Protein AF-A0A3S4IUA1-F1 (afdb_monomer_lite)

Radius of gyration: 17.61 Å; chains: 1; bounding box: 38×29×57 Å

pLDDT: mean 86.96, std 16.69, range [44.41, 98.5]

Sequence (78 aa):
MGADRIETEAGIATFSGDHTVSVLTDILVTSLEALAKAGHADAACRQAGKACAALRASNPAQWRKLNALLHRLSRQAP

Secondary structure (DSSP, 8-state):
------SSHHHHHHHHHHHHHHHHHHHHHHHHHHHHHTT-HHHHHHHHHHHHHHHTTT-HHHHHHHHHHHHHHHTT--

Structure (mmCIF, N/CA/C/O backbone):
data_AF-A0A3S4IUA1-F1
#
_entry.id   AF-A0A3S4IUA1-F1
#
loop_
_atom_site.group_PDB
_atom_site.id
_atom_site.type_symbol
_atom_site.label_atom_id
_atom_site.label_alt_id
_atom_site.label_comp_id
_atom_site.label_asym_id
_atom_site.label_entity_id
_atom_site.label_seq_id
_atom_site.pdbx_PDB_ins_code
_atom_site.Cartn_x
_atom_site.Cartn_y
_atom_site.Cartn_z
_atom_site.occupancy
_atom_site.B_iso_or_equiv
_atom_site.auth_seq_id
_atom_site.auth_comp_id
_atom_site.auth_asym_id
_atom_site.auth_atom_id
_atom_site.pdbx_PDB_model_num
ATOM 1 N N . MET A 1 1 ? 26.393 -19.808 -43.919 1.00 44.41 1 MET A N 1
ATOM 2 C CA . MET A 1 1 ? 26.633 -19.990 -42.471 1.00 44.41 1 MET A CA 1
ATOM 3 C C . MET A 1 1 ? 26.556 -18.624 -41.811 1.00 44.41 1 MET A C 1
ATOM 5 O O . MET A 1 1 ? 27.285 -17.749 -42.254 1.00 44.41 1 MET A O 1
ATOM 9 N N . GLY A 1 2 ? 25.704 -18.452 -40.797 1.00 50.00 2 GLY A N 1
ATOM 10 C CA . GLY A 1 2 ? 25.820 -17.341 -39.844 1.00 50.00 2 GLY A CA 1
ATOM 11 C C . GLY A 1 2 ? 24.742 -16.260 -39.916 1.00 50.00 2 GLY A C 1
ATOM 12 O O . GLY A 1 2 ? 25.059 -15.110 -40.186 1.00 50.00 2 GLY A O 1
ATOM 13 N N . ALA A 1 3 ? 23.493 -16.616 -39.629 1.00 54.53 3 ALA A N 1
ATOM 14 C CA . ALA A 1 3 ? 22.499 -15.671 -39.127 1.00 54.53 3 ALA A CA 1
ATOM 15 C C . ALA A 1 3 ? 21.561 -16.445 -38.200 1.00 54.53 3 ALA A C 1
ATOM 17 O O . ALA A 1 3 ? 20.655 -17.098 -38.697 1.00 54.53 3 ALA A O 1
ATOM 18 N N . ASP A 1 4 ? 21.860 -16.470 -36.899 1.00 54.31 4 ASP A N 1
ATOM 19 C CA . ASP A 1 4 ? 20.867 -16.640 -35.830 1.00 54.31 4 ASP A CA 1
ATOM 20 C C . ASP A 1 4 ? 21.538 -16.479 -34.453 1.00 54.31 4 ASP A C 1
ATOM 22 O O . ASP A 1 4 ? 22.699 -16.858 -34.297 1.00 54.31 4 ASP A O 1
ATOM 26 N N . ARG A 1 5 ? 20.780 -16.005 -33.455 1.00 59.59 5 ARG A N 1
ATOM 27 C CA . ARG A 1 5 ? 21.146 -15.725 -32.045 1.00 59.59 5 ARG A CA 1
ATOM 28 C C . ARG A 1 5 ? 21.903 -14.419 -31.808 1.00 59.59 5 ARG A C 1
ATOM 30 O O . ARG A 1 5 ? 23.116 -14.411 -31.931 1.00 59.59 5 ARG A O 1
ATOM 37 N N . ILE A 1 6 ? 21.196 -13.366 -31.381 1.00 55.22 6 ILE A N 1
ATOM 38 C CA . ILE A 1 6 ? 21.226 -12.797 -30.010 1.00 55.22 6 ILE A CA 1
ATOM 39 C C . ILE A 1 6 ? 20.068 -11.764 -29.907 1.00 55.22 6 ILE A C 1
ATOM 41 O O . ILE A 1 6 ? 20.300 -10.580 -30.098 1.00 55.22 6 ILE A O 1
ATOM 45 N N . GLU A 1 7 ? 18.818 -12.159 -29.619 1.00 53.00 7 GLU A N 1
ATOM 46 C CA . GLU A 1 7 ? 17.756 -11.180 -29.243 1.00 53.00 7 GLU A CA 1
ATOM 47 C C . GLU A 1 7 ? 16.868 -11.631 -28.057 1.00 53.00 7 GLU A C 1
ATOM 49 O O . GLU A 1 7 ? 15.943 -10.932 -27.653 1.00 53.00 7 GLU A O 1
ATOM 54 N N . THR A 1 8 ? 17.141 -12.782 -27.432 1.00 56.28 8 THR A N 1
ATOM 55 C CA . THR A 1 8 ? 16.158 -13.457 -26.555 1.00 56.28 8 THR A CA 1
ATOM 56 C C . THR A 1 8 ? 16.304 -13.171 -25.050 1.00 56.28 8 THR A C 1
ATOM 58 O O . THR A 1 8 ? 15.391 -13.465 -24.284 1.00 56.28 8 THR A O 1
ATOM 61 N N . GLU A 1 9 ? 17.399 -12.573 -24.579 1.00 51.03 9 GLU A N 1
ATOM 62 C CA . GLU A 1 9 ? 17.674 -12.496 -23.129 1.00 51.03 9 GLU A CA 1
ATOM 63 C C . GLU A 1 9 ? 17.035 -11.280 -22.432 1.00 51.03 9 GLU A C 1
ATOM 65 O O . GLU A 1 9 ? 16.599 -11.379 -21.284 1.00 51.03 9 GLU A O 1
ATOM 70 N N . ALA A 1 10 ? 16.890 -10.149 -23.132 1.00 55.56 10 ALA A N 1
ATOM 71 C CA . ALA A 1 10 ? 16.334 -8.921 -22.554 1.00 55.56 10 ALA A CA 1
ATOM 72 C C . ALA A 1 10 ? 14.827 -9.027 -22.249 1.00 55.56 10 ALA A C 1
ATOM 74 O O . ALA A 1 10 ? 14.361 -8.500 -21.241 1.00 55.56 10 ALA A O 1
ATOM 75 N N . GLY A 1 11 ? 14.067 -9.754 -23.074 1.00 53.50 11 GLY A N 1
ATOM 76 C CA . GLY A 1 11 ? 12.629 -9.945 -22.864 1.00 53.50 11 GLY A CA 1
ATOM 77 C C . GLY A 1 11 ? 12.317 -10.783 -21.621 1.00 53.50 11 GLY A C 1
ATOM 78 O O . GLY A 1 11 ? 11.440 -10.433 -20.841 1.00 53.50 11 GLY A O 1
ATOM 79 N N . ILE A 1 12 ? 13.068 -11.856 -21.372 1.00 58.38 12 ILE A N 1
ATOM 80 C CA . ILE A 1 12 ? 12.765 -12.804 -20.286 1.00 58.38 12 ILE A CA 1
ATOM 81 C C . ILE A 1 12 ? 12.994 -12.160 -18.905 1.00 58.38 12 ILE A C 1
ATOM 83 O O . ILE A 1 12 ? 12.191 -12.348 -17.986 1.00 58.38 12 ILE A O 1
ATOM 87 N N . ALA A 1 13 ? 14.044 -11.344 -18.763 1.00 58.75 13 ALA A N 1
ATOM 88 C CA . ALA A 1 13 ? 14.363 -10.663 -17.508 1.0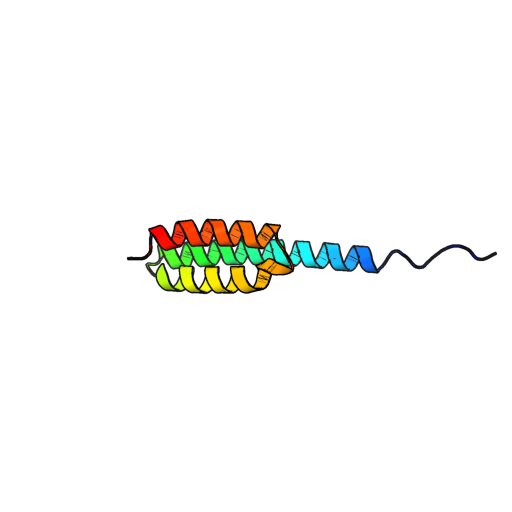0 58.75 13 ALA A CA 1
ATOM 89 C C . ALA A 1 13 ? 13.302 -9.618 -17.111 1.00 58.75 13 ALA A C 1
ATOM 91 O O . ALA A 1 13 ? 12.924 -9.535 -15.940 1.00 58.75 13 ALA A O 1
ATOM 92 N N . THR A 1 14 ? 12.768 -8.856 -18.074 1.00 60.28 14 THR A N 1
ATOM 93 C CA . THR A 1 14 ? 11.728 -7.849 -17.806 1.00 60.28 14 THR A CA 1
ATOM 94 C C . THR A 1 14 ? 10.400 -8.488 -17.386 1.00 60.28 14 THR A C 1
ATOM 96 O O . THR A 1 14 ? 9.787 -8.022 -16.426 1.00 60.28 14 THR A O 1
ATOM 99 N N . PHE A 1 15 ? 9.989 -9.594 -18.022 1.00 61.50 15 PHE A N 1
ATOM 100 C CA . PHE A 1 15 ? 8.776 -10.334 -17.638 1.00 61.50 15 PHE A CA 1
ATOM 101 C C . PHE A 1 15 ? 8.882 -10.945 -16.231 1.00 61.50 15 PHE A C 1
ATOM 103 O O . PHE A 1 15 ? 7.916 -10.917 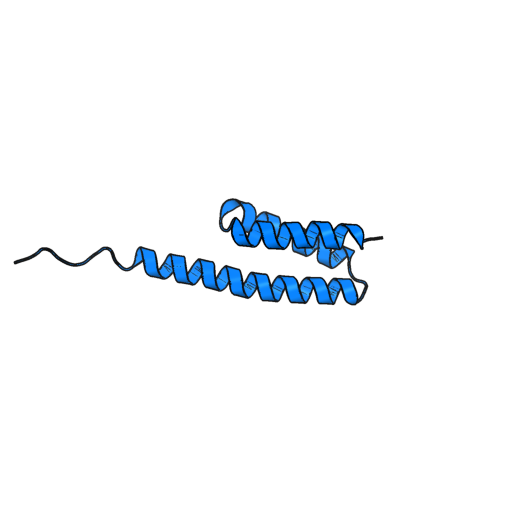-15.466 1.00 61.50 15 PHE A O 1
ATOM 110 N N . SER A 1 16 ? 10.064 -11.444 -15.850 1.00 70.56 16 SER A N 1
ATOM 111 C CA . SER A 1 16 ? 10.296 -11.967 -14.498 1.00 70.56 16 SER A CA 1
ATOM 112 C C . SER A 1 16 ? 10.270 -10.862 -13.432 1.00 70.56 16 SER A C 1
ATOM 114 O O . SER A 1 16 ? 9.796 -11.088 -12.314 1.00 70.56 16 SER A O 1
ATOM 116 N N . GLY A 1 17 ? 10.761 -9.665 -13.770 1.00 80.62 17 GLY A N 1
ATOM 117 C CA . GLY A 1 17 ? 10.759 -8.502 -12.884 1.00 80.62 17 GLY A CA 1
ATOM 118 C C . GLY A 1 17 ? 9.348 -8.005 -12.574 1.00 80.62 17 GLY A C 1
ATOM 119 O O . GLY A 1 17 ? 8.989 -7.892 -11.404 1.00 80.62 17 GLY A O 1
ATOM 120 N N . ASP A 1 18 ? 8.525 -7.781 -13.601 1.00 85.69 18 ASP A N 1
ATOM 121 C CA . ASP A 1 18 ? 7.156 -7.271 -13.428 1.00 85.69 18 ASP A CA 1
ATOM 122 C C . ASP A 1 18 ? 6.258 -8.279 -12.686 1.00 85.69 18 ASP A C 1
ATOM 124 O O . ASP A 1 18 ? 5.497 -7.911 -11.787 1.00 85.69 18 ASP A O 1
ATOM 128 N N . HIS A 1 19 ? 6.426 -9.583 -12.953 1.00 90.62 19 HIS A N 1
ATOM 129 C CA . HIS A 1 19 ? 5.736 -10.625 -12.190 1.00 90.62 19 HIS A CA 1
ATOM 130 C C . HIS A 1 19 ? 6.129 -10.614 -10.706 1.00 90.62 19 HIS A C 1
ATOM 132 O O . HIS A 1 19 ? 5.260 -10.640 -9.833 1.00 90.62 19 HIS A O 1
ATOM 138 N N . THR A 1 20 ? 7.428 -10.513 -10.405 1.00 94.69 20 THR A N 1
ATOM 139 C CA . THR A 1 20 ? 7.916 -10.436 -9.019 1.00 94.69 20 THR A CA 1
ATOM 140 C C . THR A 1 20 ? 7.362 -9.200 -8.310 1.00 94.69 20 THR A C 1
ATOM 142 O O . THR A 1 20 ? 6.869 -9.300 -7.185 1.00 94.69 20 THR A O 1
ATOM 145 N N . VAL A 1 21 ? 7.379 -8.037 -8.973 1.00 95.31 21 VAL A N 1
ATOM 146 C CA . VAL A 1 21 ? 6.809 -6.797 -8.426 1.00 95.31 21 VAL A CA 1
ATOM 147 C C . VAL A 1 21 ? 5.304 -6.948 -8.196 1.00 95.31 21 VAL A C 1
ATOM 149 O O . VAL A 1 21 ? 4.806 -6.480 -7.171 1.00 95.31 21 VAL A O 1
ATOM 152 N N . SER A 1 22 ? 4.578 -7.646 -9.073 1.00 95.56 22 SER A N 1
ATOM 153 C CA . SER A 1 22 ? 3.158 -7.956 -8.872 1.00 95.56 22 SER A CA 1
ATOM 154 C C . SER A 1 22 ? 2.918 -8.803 -7.623 1.00 95.56 22 SER A C 1
ATOM 156 O O . SER A 1 22 ? 2.110 -8.423 -6.779 1.00 95.56 22 SER A O 1
ATOM 158 N N . VAL A 1 23 ? 3.639 -9.915 -7.460 1.00 96.81 23 VAL A N 1
ATOM 159 C CA . VAL A 1 23 ? 3.472 -10.812 -6.301 1.00 96.81 23 VAL A CA 1
ATOM 160 C C . VAL A 1 23 ? 3.806 -10.090 -4.993 1.00 96.81 23 VAL A C 1
ATOM 162 O O . VAL A 1 23 ? 3.056 -10.175 -4.021 1.00 96.81 23 VAL A O 1
ATOM 165 N N . LEU A 1 24 ? 4.898 -9.321 -4.967 1.00 97.31 24 LEU A N 1
ATOM 166 C CA . LEU A 1 24 ? 5.266 -8.528 -3.792 1.00 97.31 24 LEU A CA 1
ATOM 167 C C . LEU A 1 24 ? 4.246 -7.421 -3.498 1.00 97.31 24 LEU A C 1
ATOM 169 O O . LEU A 1 24 ? 3.963 -7.148 -2.332 1.00 97.31 24 LEU A O 1
ATOM 173 N N . THR A 1 25 ? 3.659 -6.813 -4.533 1.00 98.00 25 THR A N 1
ATOM 174 C CA . THR A 1 25 ? 2.581 -5.828 -4.368 1.00 98.00 25 THR A CA 1
ATOM 175 C C . THR A 1 25 ? 1.354 -6.465 -3.719 1.00 98.00 25 THR A C 1
ATOM 177 O O . THR A 1 25 ? 0.758 -5.861 -2.830 1.00 98.00 25 THR A O 1
ATOM 180 N N . ASP A 1 26 ? 0.997 -7.692 -4.094 1.00 97.94 26 ASP A N 1
ATOM 181 C CA . ASP A 1 26 ? -0.152 -8.408 -3.527 1.00 97.94 26 ASP A CA 1
ATOM 182 C C . ASP A 1 26 ? 0.045 -8.749 -2.049 1.00 97.94 26 ASP A C 1
ATOM 184 O O . ASP A 1 26 ? -0.856 -8.541 -1.225 1.00 97.94 26 ASP A O 1
ATOM 188 N N . ILE A 1 27 ? 1.248 -9.208 -1.698 1.00 98.50 27 ILE A N 1
ATOM 189 C CA . ILE A 1 27 ? 1.641 -9.443 -0.306 1.0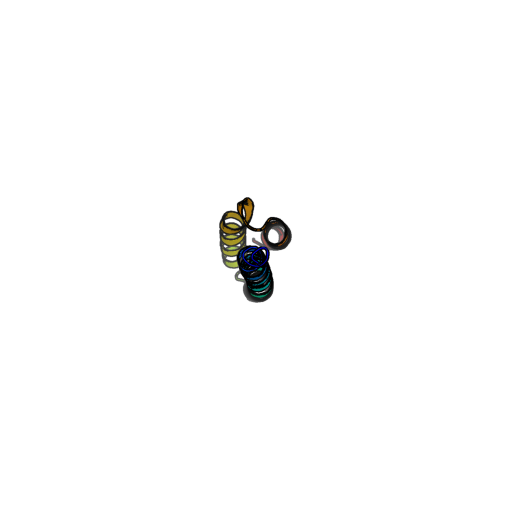0 98.50 27 ILE A CA 1
ATOM 190 C C . ILE A 1 27 ? 1.559 -8.131 0.476 1.00 98.50 27 ILE A C 1
ATOM 192 O O . ILE A 1 27 ? 0.915 -8.080 1.523 1.00 98.50 27 ILE A O 1
ATOM 196 N N . LEU A 1 28 ? 2.140 -7.052 -0.060 1.00 98.31 28 LEU A N 1
ATOM 197 C CA . LEU A 1 28 ? 2.129 -5.744 0.587 1.00 98.31 28 LEU A CA 1
ATOM 198 C C . LEU A 1 28 ? 0.702 -5.229 0.805 1.00 98.31 28 LEU A C 1
ATOM 200 O O . LEU A 1 28 ? 0.387 -4.766 1.897 1.00 98.31 28 LEU A O 1
ATOM 204 N N . VAL A 1 29 ? -0.181 -5.342 -0.190 1.00 98.38 29 VAL A N 1
ATOM 205 C CA . VAL A 1 29 ? -1.600 -4.969 -0.062 1.00 98.38 29 VAL A CA 1
ATOM 206 C C . VAL A 1 29 ? -2.252 -5.726 1.092 1.00 98.38 29 VAL A C 1
ATOM 208 O O . VAL A 1 29 ? -2.867 -5.103 1.957 1.00 98.38 29 VAL A O 1
ATOM 211 N N . THR A 1 30 ? -2.061 -7.044 1.149 1.00 98.44 30 THR A N 1
ATOM 212 C CA . THR A 1 30 ? -2.619 -7.894 2.210 1.00 98.44 30 THR A CA 1
ATOM 213 C C . THR A 1 30 ? -2.101 -7.476 3.590 1.00 98.44 30 THR A C 1
ATOM 215 O O . THR A 1 30 ? -2.877 -7.344 4.538 1.00 98.44 30 THR A O 1
ATOM 218 N N . SER A 1 31 ? -0.800 -7.198 3.710 1.00 98.50 31 SER A N 1
ATOM 219 C CA . SER A 1 31 ? -0.193 -6.732 4.961 1.00 98.50 31 SER A CA 1
ATOM 220 C C . SER A 1 31 ? -0.722 -5.365 5.401 1.00 98.50 31 SER A C 1
ATOM 222 O O . SER A 1 31 ? -1.000 -5.165 6.581 1.00 98.50 31 SER A O 1
ATOM 224 N N . LEU A 1 32 ? -0.894 -4.422 4.471 1.00 98.25 32 LEU A N 1
ATOM 225 C CA . LEU A 1 32 ? -1.407 -3.083 4.770 1.00 98.25 32 LEU A CA 1
ATOM 226 C C . LEU A 1 32 ? -2.882 -3.113 5.186 1.00 98.25 32 LEU A C 1
ATOM 228 O O . LEU A 1 32 ? -3.278 -2.387 6.097 1.00 98.25 32 LEU A O 1
ATOM 232 N N . GLU A 1 33 ? -3.690 -3.975 4.568 1.00 97.69 33 GLU A N 1
ATOM 233 C CA . GLU A 1 33 ? -5.067 -4.212 5.004 1.00 97.69 33 GLU A CA 1
ATOM 234 C C . GLU A 1 33 ? -5.129 -4.802 6.415 1.00 97.69 33 GLU A C 1
ATOM 236 O O . GLU A 1 33 ? -5.938 -4.355 7.228 1.00 97.69 33 GLU A O 1
ATOM 241 N N . ALA A 1 34 ? -4.284 -5.790 6.721 1.00 98.06 34 ALA A N 1
ATOM 242 C CA . ALA A 1 34 ? -4.212 -6.378 8.056 1.00 98.06 34 ALA A CA 1
ATOM 243 C C . ALA A 1 34 ? -3.796 -5.336 9.106 1.00 98.06 34 ALA A C 1
ATOM 245 O O . ALA A 1 34 ? -4.404 -5.258 10.172 1.00 98.06 34 ALA A O 1
ATOM 246 N N . LEU A 1 35 ? -2.821 -4.485 8.775 1.00 97.56 35 LEU A N 1
ATOM 247 C CA . LEU A 1 35 ? -2.360 -3.407 9.645 1.00 97.56 35 LEU A CA 1
ATOM 248 C C . LEU A 1 35 ? -3.476 -2.390 9.933 1.00 97.56 35 LEU A C 1
ATOM 250 O O . LEU A 1 35 ? -3.686 -2.007 11.082 1.00 97.56 35 LEU A O 1
ATOM 254 N N . ALA A 1 36 ? -4.236 -1.994 8.911 1.00 96.81 36 ALA A N 1
ATOM 255 C CA . ALA A 1 36 ? -5.377 -1.102 9.088 1.00 96.81 36 ALA A CA 1
ATOM 256 C C . ALA A 1 36 ? -6.481 -1.733 9.952 1.00 96.81 36 ALA A C 1
ATOM 258 O O . ALA A 1 36 ? -6.981 -1.086 10.869 1.00 96.81 36 ALA A O 1
ATOM 259 N N . LYS A 1 37 ? -6.805 -3.016 9.723 1.00 96.12 37 LYS A N 1
ATOM 260 C CA . LYS A 1 37 ? -7.772 -3.774 10.541 1.00 96.12 37 LYS A CA 1
ATOM 261 C C . LYS A 1 37 ? -7.338 -3.909 12.003 1.00 96.12 37 LYS A C 1
ATOM 263 O O . LYS A 1 37 ? -8.195 -3.974 12.876 1.00 96.12 37 LYS A O 1
ATOM 268 N N . ALA A 1 38 ? -6.035 -3.914 12.275 1.00 97.00 38 ALA A N 1
ATOM 269 C CA . ALA A 1 38 ? -5.477 -3.917 13.627 1.00 97.00 38 ALA A CA 1
ATOM 270 C C . ALA A 1 38 ? -5.513 -2.536 14.320 1.00 97.00 38 ALA A C 1
ATOM 272 O O . ALA A 1 38 ? -4.967 -2.388 15.408 1.00 97.00 38 ALA A O 1
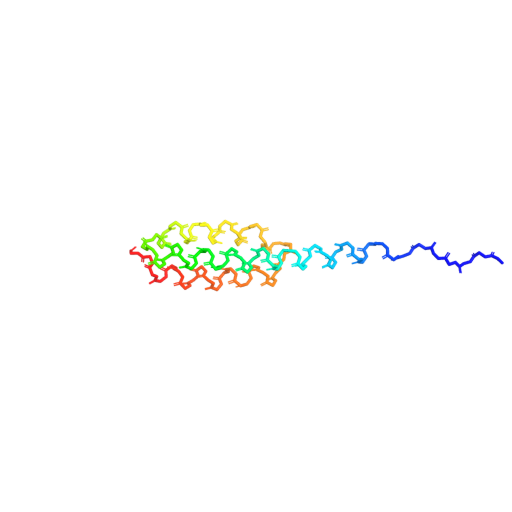ATOM 273 N N . GLY A 1 39 ? -6.128 -1.517 13.708 1.00 95.81 39 GLY A N 1
ATOM 274 C CA . GLY A 1 39 ? -6.218 -0.162 14.264 1.00 95.81 39 GLY A CA 1
ATOM 275 C C . GLY A 1 39 ? -5.048 0.752 13.892 1.00 95.81 39 GLY A C 1
ATOM 276 O O . GLY A 1 39 ? -4.985 1.887 14.353 1.00 95.81 39 GLY A O 1
ATOM 277 N N . HIS A 1 40 ? -4.133 0.308 13.026 1.00 97.00 40 HIS A N 1
ATOM 278 C CA . HIS A 1 40 ? -2.973 1.091 12.589 1.00 97.00 40 HIS A CA 1
ATOM 279 C C . HIS A 1 40 ? -3.172 1.694 11.185 1.00 97.00 40 HIS A C 1
ATOM 281 O O . HIS A 1 40 ? -2.275 1.647 10.335 1.00 97.00 40 HIS A O 1
ATOM 287 N N . ALA A 1 41 ? -4.352 2.269 10.926 1.00 95.50 41 ALA A N 1
ATOM 288 C CA . ALA A 1 41 ? -4.729 2.817 9.618 1.00 95.50 41 ALA A CA 1
ATOM 289 C C . ALA A 1 41 ? -3.766 3.913 9.118 1.00 95.50 41 ALA A C 1
ATOM 291 O O . ALA A 1 41 ? -3.369 3.890 7.953 1.00 95.50 41 ALA A O 1
ATOM 292 N N . ASP A 1 42 ? -3.300 4.811 9.992 1.00 95.75 42 ASP A N 1
ATOM 293 C CA . ASP A 1 42 ? -2.326 5.853 9.632 1.00 95.75 42 ASP A CA 1
ATOM 294 C C . ASP A 1 42 ? -0.989 5.286 9.152 1.00 95.75 42 ASP A C 1
ATOM 296 O O 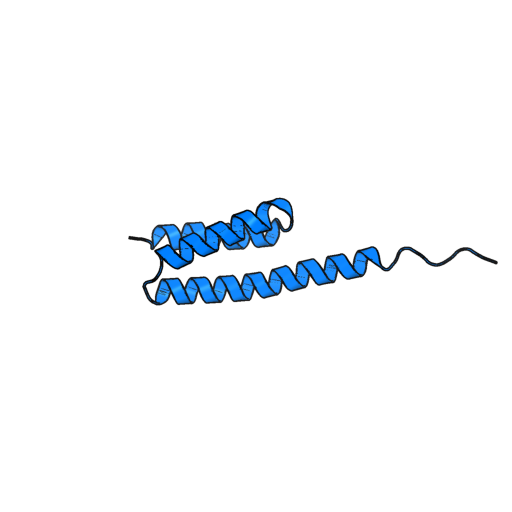. ASP A 1 42 ? -0.417 5.739 8.154 1.00 95.75 42 ASP A O 1
ATOM 300 N N . ALA A 1 43 ? -0.479 4.272 9.853 1.00 97.06 43 ALA A N 1
ATOM 301 C CA . ALA A 1 43 ? 0.762 3.608 9.476 1.00 97.06 43 ALA A CA 1
ATOM 302 C C . ALA A 1 43 ? 0.602 2.904 8.121 1.00 97.06 43 ALA A C 1
ATOM 304 O O . ALA A 1 43 ? 1.473 3.035 7.256 1.00 97.06 43 ALA A O 1
ATOM 305 N N . ALA A 1 44 ? -0.535 2.236 7.905 1.00 97.69 44 ALA A N 1
ATOM 306 C CA . ALA A 1 44 ? -0.861 1.602 6.633 1.00 97.69 44 ALA A CA 1
ATOM 307 C C . ALA A 1 44 ? -0.942 2.628 5.485 1.00 97.69 44 ALA A C 1
ATOM 309 O O . ALA A 1 44 ? -0.321 2.425 4.441 1.00 97.69 44 ALA A O 1
ATOM 310 N N . CYS A 1 45 ? -1.603 3.772 5.693 1.00 97.25 45 CYS A N 1
ATOM 311 C CA . CYS A 1 45 ? -1.650 4.879 4.732 1.00 97.25 45 CYS A CA 1
ATOM 312 C C . CYS A 1 45 ? -0.253 5.381 4.355 1.00 97.25 45 CYS A C 1
ATOM 314 O O . CYS A 1 45 ? 0.078 5.503 3.175 1.00 97.25 45 CYS A O 1
ATOM 316 N N . ARG A 1 46 ? 0.606 5.646 5.346 1.00 97.50 46 ARG A N 1
ATOM 317 C CA . ARG A 1 46 ? 1.965 6.151 5.093 1.00 97.50 46 ARG A CA 1
ATOM 318 C C . ARG A 1 46 ? 2.800 5.165 4.281 1.00 97.50 46 ARG A C 1
ATOM 320 O O . ARG A 1 46 ? 3.524 5.583 3.379 1.00 97.50 46 ARG A O 1
ATOM 327 N N . GLN A 1 47 ? 2.707 3.870 4.578 1.00 98.19 47 GLN A N 1
ATOM 328 C CA . GLN A 1 47 ? 3.436 2.841 3.833 1.00 98.19 47 GLN A CA 1
ATOM 329 C C . GLN A 1 47 ? 2.870 2.647 2.418 1.00 98.19 47 GLN A C 1
ATOM 331 O O . GLN A 1 47 ? 3.648 2.584 1.465 1.00 98.19 47 GLN A O 1
ATOM 336 N N . ALA A 1 48 ? 1.543 2.670 2.249 1.00 97.75 48 ALA A N 1
ATOM 337 C CA . ALA A 1 48 ? 0.904 2.656 0.932 1.00 97.75 48 ALA A CA 1
ATOM 338 C C . ALA A 1 48 ? 1.372 3.837 0.061 1.00 97.75 48 ALA A C 1
ATOM 340 O O . ALA A 1 48 ? 1.711 3.649 -1.107 1.00 97.75 48 ALA A O 1
ATOM 341 N N . GLY A 1 49 ? 1.476 5.039 0.639 1.00 97.56 49 GLY A N 1
ATOM 342 C CA . GLY A 1 49 ? 1.991 6.225 -0.051 1.00 97.56 49 GLY A CA 1
ATOM 343 C C . GLY A 1 49 ? 3.446 6.079 -0.512 1.00 97.56 49 GLY A C 1
ATOM 344 O O . GLY A 1 49 ? 3.766 6.408 -1.655 1.00 97.56 49 GLY A O 1
ATOM 345 N N . LYS A 1 50 ? 4.327 5.523 0.332 1.00 98.25 50 LYS A N 1
ATOM 346 C CA . LYS A 1 50 ? 5.727 5.241 -0.044 1.00 98.25 50 LYS A CA 1
ATOM 347 C C . LYS A 1 50 ? 5.816 4.248 -1.201 1.00 98.25 50 LYS A C 1
ATOM 349 O O . LYS A 1 50 ? 6.569 4.475 -2.146 1.00 98.25 50 LYS A O 1
ATOM 354 N N . ALA A 1 51 ? 5.021 3.182 -1.155 1.00 97.44 51 ALA A N 1
ATOM 355 C CA . ALA A 1 51 ? 4.983 2.187 -2.219 1.00 97.44 51 ALA A CA 1
ATOM 356 C C . ALA A 1 51 ? 4.452 2.783 -3.538 1.00 97.44 51 ALA A C 1
ATOM 358 O O . ALA A 1 51 ? 5.020 2.537 -4.602 1.00 97.44 51 ALA A O 1
ATOM 359 N N . CYS A 1 52 ? 3.441 3.660 -3.473 1.00 97.38 52 CYS A N 1
ATOM 360 C CA . CYS A 1 52 ? 2.984 4.422 -4.638 1.00 97.38 52 CYS A CA 1
ATOM 361 C C . CYS A 1 52 ? 4.113 5.274 -5.237 1.00 97.38 52 CYS A C 1
ATOM 363 O O . CYS A 1 52 ? 4.325 5.246 -6.448 1.00 97.38 52 CYS A O 1
ATOM 365 N N . ALA A 1 53 ? 4.863 6.007 -4.408 1.00 97.31 53 ALA A N 1
ATOM 366 C CA . ALA A 1 53 ? 5.972 6.833 -4.880 1.00 97.31 53 ALA A CA 1
ATOM 367 C C . ALA A 1 53 ? 7.063 6.005 -5.583 1.00 97.31 53 ALA A C 1
ATOM 369 O O . ALA A 1 53 ? 7.588 6.447 -6.605 1.00 97.31 53 ALA A O 1
ATOM 370 N N . ALA A 1 54 ? 7.354 4.799 -5.081 1.00 96.19 54 ALA A N 1
ATOM 371 C CA . ALA A 1 54 ? 8.350 3.898 -5.660 1.00 96.19 54 ALA A CA 1
ATOM 372 C C . ALA A 1 54 ? 7.930 3.323 -7.026 1.00 96.19 54 ALA A C 1
ATOM 374 O O . ALA A 1 54 ? 8.762 3.198 -7.923 1.00 96.19 54 ALA A O 1
ATOM 375 N N . LEU A 1 55 ? 6.647 2.990 -7.207 1.00 95.62 55 LEU A N 1
ATOM 376 C CA . LEU A 1 55 ? 6.171 2.304 -8.416 1.00 95.62 55 LEU A CA 1
ATOM 377 C C . LEU A 1 55 ? 5.628 3.238 -9.503 1.00 95.62 55 LEU A C 1
ATOM 379 O O . LEU A 1 55 ? 5.460 2.793 -10.638 1.00 95.62 55 LEU A O 1
ATOM 383 N N . ARG A 1 56 ? 5.380 4.525 -9.204 1.00 93.75 56 ARG A N 1
ATOM 384 C CA . ARG A 1 56 ? 4.706 5.455 -10.138 1.00 93.75 56 ARG A CA 1
ATOM 385 C C . ARG A 1 56 ? 5.366 5.564 -11.516 1.00 93.75 56 ARG A C 1
ATOM 387 O O . ARG A 1 56 ? 4.680 5.871 -12.482 1.00 93.75 56 ARG A O 1
ATOM 394 N N . ALA A 1 57 ? 6.685 5.379 -11.592 1.00 92.50 57 ALA A N 1
ATOM 395 C CA . ALA A 1 57 ? 7.455 5.540 -12.826 1.00 92.50 57 ALA A CA 1
ATOM 396 C C . ALA A 1 57 ? 7.741 4.208 -13.533 1.00 92.50 57 ALA A C 1
ATOM 398 O O . ALA A 1 57 ? 7.834 4.180 -14.754 1.00 92.50 57 ALA A O 1
ATOM 399 N N . SER A 1 58 ? 7.890 3.120 -12.776 1.00 91.38 58 SER A N 1
ATOM 400 C CA . SER A 1 58 ? 8.393 1.841 -13.285 1.00 91.38 58 SER A CA 1
ATOM 401 C C . SER A 1 58 ? 7.306 0.786 -13.476 1.00 91.38 58 SER A C 1
ATOM 403 O O . SER A 1 58 ? 7.450 -0.065 -14.341 1.00 91.38 58 SER A O 1
ATOM 405 N N . ASN A 1 59 ? 6.220 0.832 -12.694 1.00 94.81 59 ASN A N 1
ATOM 406 C CA . ASN A 1 59 ? 5.188 -0.209 -12.684 1.00 94.81 59 ASN A CA 1
ATOM 407 C C . ASN A 1 59 ? 3.779 0.407 -12.552 1.00 94.81 59 ASN A C 1
ATOM 409 O O . ASN A 1 59 ? 3.167 0.359 -11.478 1.00 94.81 59 ASN A O 1
ATOM 413 N N . PRO A 1 60 ? 3.217 0.987 -13.635 1.00 94.44 60 PRO A N 1
ATOM 414 C CA . PRO A 1 60 ? 1.944 1.713 -13.587 1.00 94.44 60 PRO A CA 1
ATOM 415 C C . PRO A 1 60 ? 0.748 0.870 -13.124 1.00 94.44 60 PRO A C 1
ATOM 417 O O . PRO A 1 60 ? -0.169 1.395 -12.492 1.00 94.44 60 PRO A O 1
ATOM 420 N N . ALA A 1 61 ? 0.737 -0.433 -13.429 1.00 95.12 61 ALA A N 1
ATOM 421 C CA . ALA A 1 61 ? -0.324 -1.342 -12.996 1.00 95.12 61 ALA A CA 1
ATOM 422 C C . ALA A 1 61 ? -0.350 -1.491 -11.467 1.00 95.12 61 ALA A C 1
ATOM 424 O O . ALA A 1 61 ? -1.392 -1.293 -10.838 1.00 95.12 61 ALA A O 1
ATOM 425 N N . GLN A 1 62 ? 0.814 -1.753 -10.872 1.00 96.81 62 GLN A N 1
ATOM 426 C CA . GLN A 1 62 ? 0.953 -1.939 -9.428 1.00 96.81 62 GLN A CA 1
ATOM 427 C C . GLN A 1 62 ? 0.797 -0.624 -8.661 1.00 96.81 62 GLN A C 1
ATOM 429 O O . GLN A 1 62 ? 0.160 -0.588 -7.607 1.00 96.81 62 GLN A O 1
ATOM 434 N N . TRP A 1 63 ? 1.266 0.489 -9.238 1.00 97.69 63 TRP A N 1
ATOM 435 C CA . TRP A 1 63 ? 0.985 1.827 -8.721 1.00 97.69 63 TRP A CA 1
ATOM 436 C C . TRP A 1 63 ? -0.523 2.088 -8.588 1.00 97.69 63 TRP A C 1
ATOM 438 O O . TRP A 1 63 ? -0.970 2.494 -7.516 1.00 97.69 63 TRP A O 1
ATOM 448 N N . ARG A 1 64 ? -1.333 1.807 -9.625 1.00 97.56 64 ARG A N 1
ATOM 449 C CA . ARG A 1 64 ? -2.797 2.006 -9.566 1.00 97.56 64 ARG A CA 1
ATOM 450 C C . ARG A 1 64 ? -3.444 1.196 -8.445 1.00 97.56 64 ARG A C 1
ATOM 452 O O . ARG A 1 64 ? -4.310 1.717 -7.744 1.00 97.56 64 ARG A O 1
ATOM 459 N N . LYS A 1 65 ? -3.010 -0.055 -8.261 1.00 97.25 65 LYS A N 1
ATOM 460 C CA . LYS A 1 65 ? -3.520 -0.944 -7.210 1.00 97.25 65 LYS A CA 1
ATOM 461 C C . LYS A 1 65 ? -3.262 -0.376 -5.813 1.00 97.25 65 LYS A C 1
ATOM 463 O O . LYS A 1 65 ? -4.191 -0.260 -5.014 1.00 97.25 65 LYS A O 1
ATOM 468 N N . LEU A 1 66 ? -2.026 0.036 -5.538 1.00 97.50 66 LEU A N 1
ATOM 469 C CA . LEU A 1 66 ? -1.664 0.647 -4.257 1.00 97.50 66 LEU A CA 1
ATOM 470 C C . LEU A 1 66 ? -2.325 2.011 -4.055 1.00 97.50 66 LEU A C 1
ATOM 472 O O . LEU A 1 66 ? -2.731 2.320 -2.939 1.00 97.50 66 LEU A O 1
ATOM 476 N N . ASN A 1 67 ? -2.492 2.804 -5.115 1.00 97.44 67 ASN A N 1
ATOM 477 C CA . ASN A 1 67 ? -3.152 4.102 -5.024 1.00 97.44 67 ASN A CA 1
ATOM 478 C C . ASN A 1 67 ? -4.641 3.954 -4.669 1.00 97.44 67 ASN A C 1
ATOM 480 O O . ASN A 1 67 ? -5.158 4.677 -3.819 1.00 97.44 67 ASN A O 1
ATOM 484 N N . ALA A 1 68 ? -5.329 2.970 -5.256 1.00 97.50 68 ALA A N 1
ATOM 485 C CA . ALA A 1 68 ? -6.704 2.639 -4.884 1.00 97.50 68 ALA A CA 1
ATOM 486 C C . ALA A 1 68 ? -6.806 2.180 -3.418 1.00 97.50 68 ALA A C 1
ATOM 488 O O . ALA A 1 68 ? -7.700 2.623 -2.691 1.00 97.50 68 ALA A O 1
ATOM 489 N N . LEU A 1 69 ? -5.867 1.340 -2.962 1.00 97.12 69 LEU A N 1
ATOM 490 C CA . LEU A 1 69 ? -5.782 0.949 -1.556 1.00 97.12 69 LEU A CA 1
ATOM 491 C C . LEU A 1 69 ? -5.571 2.170 -0.652 1.00 97.12 69 LEU A C 1
ATOM 493 O O . LEU A 1 69 ? -6.302 2.316 0.323 1.00 97.12 69 LEU A O 1
ATOM 497 N N . LEU A 1 70 ? -4.621 3.050 -0.984 1.00 96.69 70 LEU A N 1
ATOM 498 C CA . LEU A 1 70 ? -4.319 4.264 -0.227 1.00 96.69 70 LEU A CA 1
ATOM 499 C C . LEU A 1 70 ? -5.572 5.120 -0.042 1.00 96.69 70 LEU A C 1
ATOM 501 O O . LEU A 1 70 ? -5.923 5.421 1.092 1.00 96.69 70 LEU A O 1
ATOM 505 N N . HIS A 1 71 ? -6.301 5.427 -1.120 1.00 96.31 71 HIS A N 1
ATOM 506 C CA . HIS A 1 71 ? -7.550 6.187 -1.026 1.00 96.31 71 HIS A CA 1
ATOM 507 C C . HIS A 1 71 ? -8.579 5.522 -0.104 1.00 96.31 7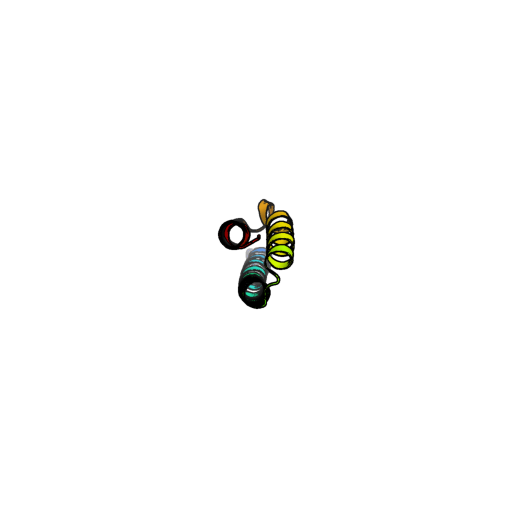1 HIS A C 1
ATOM 509 O O . HIS A 1 71 ? -9.268 6.206 0.652 1.00 96.31 71 HIS A O 1
ATOM 515 N N . ARG A 1 72 ? -8.683 4.189 -0.130 1.00 94.62 72 ARG A N 1
ATOM 516 C CA . ARG A 1 72 ? -9.588 3.453 0.761 1.00 94.62 72 ARG A CA 1
ATOM 517 C C . ARG A 1 72 ? -9.131 3.499 2.220 1.00 94.62 72 ARG A C 1
ATOM 519 O O . ARG A 1 72 ? -9.979 3.609 3.102 1.00 94.62 72 ARG A O 1
ATOM 526 N N . LEU A 1 73 ? -7.830 3.392 2.479 1.00 93.25 73 LEU A N 1
ATOM 527 C CA . LEU A 1 73 ? -7.261 3.463 3.826 1.00 93.25 73 LEU A CA 1
ATOM 528 C C . LEU A 1 73 ? -7.354 4.879 4.403 1.00 93.25 73 LEU A C 1
ATOM 530 O O . LEU A 1 73 ? -7.696 5.031 5.568 1.00 93.25 73 LEU A O 1
ATOM 534 N N . SER A 1 74 ? -7.145 5.920 3.592 1.00 92.25 74 SER A N 1
ATOM 535 C CA . SER A 1 74 ? -7.244 7.318 4.035 1.00 92.25 74 SER A CA 1
ATOM 536 C C . SER A 1 74 ? -8.646 7.695 4.505 1.00 92.25 74 SER A C 1
ATOM 538 O O . SER A 1 74 ? -8.789 8.597 5.314 1.00 92.25 74 SER A O 1
ATOM 540 N N . ARG A 1 75 ? -9.682 6.989 4.042 1.00 91.50 75 ARG A N 1
ATOM 541 C CA . ARG A 1 75 ? -11.057 7.150 4.541 1.00 91.50 75 ARG A CA 1
ATOM 542 C C . ARG A 1 75 ? -11.312 6.474 5.892 1.00 91.50 75 ARG A C 1
ATOM 544 O O . ARG A 1 75 ? -12.372 6.680 6.466 1.00 91.50 75 ARG A O 1
ATOM 551 N N . GLN A 1 76 ? -10.399 5.612 6.333 1.00 84.12 76 GLN A N 1
ATOM 552 C CA . GLN A 1 76 ? -10.465 4.880 7.603 1.00 84.12 76 GLN A CA 1
ATOM 553 C C . GLN A 1 76 ? -9.512 5.459 8.651 1.00 84.12 76 GLN A C 1
ATOM 555 O O . GLN A 1 76 ? -9.606 5.088 9.818 1.00 84.12 76 GLN A O 1
ATOM 560 N N . ALA A 1 77 ? -8.574 6.311 8.233 1.00 76.38 77 ALA A N 1
ATOM 561 C CA . ALA A 1 77 ? -7.726 7.050 9.149 1.00 76.38 77 ALA A CA 1
ATOM 562 C C . ALA A 1 77 ? -8.580 8.084 9.918 1.00 76.38 77 ALA A C 1
ATOM 564 O O . ALA A 1 77 ? -9.460 8.692 9.298 1.00 76.38 77 ALA A O 1
ATOM 565 N N . PRO A 1 78 ? -8.377 8.215 11.241 1.00 64.88 78 PRO A N 1
ATOM 566 C CA . PRO A 1 78 ? -9.133 9.124 12.101 1.00 64.88 78 PRO A CA 1
ATOM 567 C C . PRO A 1 78 ? -8.859 10.610 11.826 1.00 64.88 78 PRO A C 1
ATOM 569 O O . PRO A 1 78 ? -7.780 10.945 11.286 1.00 64.88 78 PRO A O 1
#

Foldseek 3Di:
DDDDDDDPPVVVVLVVVLVVVVVVLVVLLVVLVVCVVVVNLVVSLVVLVVNLVVCVPPHVVSNVVSVVSNVVSVVSDD